Protein AF-A0A936AZ37-F1 (afdb_monomer_lite)

Radius of gyration: 13.35 Å; chains: 1; bounding box: 45×28×28 Å

pLDDT: mean 83.96, std 16.01, range [43.88, 98.12]

Structure (mmCIF, N/CA/C/O backbone):
data_AF-A0A936AZ37-F1
#
_entry.id   AF-A0A936AZ37-F1
#
loop_
_atom_site.group_PDB
_atom_site.id
_atom_site.type_symbol
_atom_site.label_atom_id
_atom_site.label_alt_id
_atom_site.label_comp_id
_atom_site.label_asym_id
_atom_site.label_entity_id
_atom_site.label_seq_id
_atom_site.pdbx_PDB_ins_code
_atom_site.Cartn_x
_atom_site.Cartn_y
_atom_site.Cartn_z
_atom_site.occupancy
_atom_site.B_iso_or_equiv
_atom_site.auth_seq_id
_atom_site.auth_comp_id
_atom_site.auth_asym_id
_atom_site.auth_atom_id
_atom_site.pdbx_PDB_model_num
ATOM 1 N N . MET A 1 1 ? -0.214 -2.181 -15.357 1.00 76.81 1 MET A N 1
ATOM 2 C CA . MET A 1 1 ? -0.720 -0.949 -14.711 1.00 76.81 1 MET A CA 1
ATOM 3 C C . MET A 1 1 ? -0.622 -1.125 -13.206 1.00 76.81 1 MET A C 1
ATOM 5 O O . MET A 1 1 ? -0.991 -2.194 -12.728 1.00 76.81 1 MET A O 1
ATOM 9 N N . THR A 1 2 ? -0.106 -0.116 -12.514 1.00 87.56 2 THR A N 1
ATOM 10 C CA . THR A 1 2 ? 0.213 -0.106 -11.077 1.00 87.56 2 THR A CA 1
ATOM 11 C C . THR A 1 2 ? -0.639 0.964 -10.392 1.00 87.56 2 THR A C 1
ATOM 13 O O . THR A 1 2 ? -0.956 1.958 -11.043 1.00 87.56 2 THR A O 1
ATOM 16 N N . GLY A 1 3 ? -1.010 0.781 -9.123 1.00 82.81 3 GLY A N 1
ATOM 17 C CA . GLY A 1 3 ? -1.840 1.747 -8.394 1.00 82.81 3 GLY A CA 1
ATOM 18 C C . GLY A 1 3 ? -3.295 1.715 -8.858 1.00 82.81 3 GLY A C 1
ATOM 19 O O . GLY A 1 3 ? -3.762 2.633 -9.525 1.00 82.81 3 GLY A O 1
ATOM 20 N N . GLY A 1 4 ? -4.004 0.629 -8.542 1.00 90.69 4 GLY A N 1
ATOM 21 C CA . GLY A 1 4 ? -5.343 0.359 -9.077 1.00 90.69 4 GLY A CA 1
ATOM 22 C C . GLY A 1 4 ? -6.398 1.393 -8.677 1.00 90.69 4 GLY A C 1
ATOM 23 O O . GLY A 1 4 ? -7.316 1.655 -9.450 1.00 90.69 4 GLY A O 1
ATOM 24 N N . GLY A 1 5 ? -6.270 1.977 -7.483 1.00 94.56 5 GLY A N 1
ATOM 25 C CA . GLY A 1 5 ? -7.087 3.107 -7.035 1.00 94.56 5 GLY A CA 1
ATOM 26 C C . GLY A 1 5 ? -6.316 4.421 -7.097 1.00 94.56 5 GLY A C 1
ATOM 27 O O . GLY A 1 5 ? -6.788 5.400 -7.671 1.00 94.56 5 GLY A O 1
ATOM 28 N N . ILE A 1 6 ? -5.123 4.440 -6.501 1.00 94.12 6 ILE A N 1
ATOM 29 C CA . ILE A 1 6 ? -4.260 5.621 -6.438 1.00 94.12 6 ILE A CA 1
ATOM 30 C C . ILE A 1 6 ? -2.833 5.231 -6.820 1.00 94.12 6 ILE A C 1
ATOM 32 O O . ILE A 1 6 ? -2.293 4.237 -6.336 1.00 94.12 6 ILE A O 1
ATOM 36 N N . TYR A 1 7 ? -2.214 6.064 -7.648 1.00 91.56 7 TYR A N 1
ATOM 37 C CA . TYR A 1 7 ? -0.791 6.030 -7.951 1.00 91.56 7 TYR A CA 1
ATOM 38 C C . TYR A 1 7 ? -0.214 7.411 -7.634 1.00 91.56 7 TYR A C 1
ATOM 40 O O . TYR A 1 7 ? -0.570 8.388 -8.295 1.00 91.56 7 TYR A O 1
ATOM 48 N N . SER A 1 8 ? 0.625 7.501 -6.603 1.00 87.00 8 SER A N 1
ATOM 49 C CA . SER A 1 8 ? 1.240 8.757 -6.167 1.00 87.00 8 SER A CA 1
ATOM 50 C C . SER A 1 8 ? 2.760 8.690 -6.244 1.00 87.00 8 SER A C 1
ATOM 52 O O . SER A 1 8 ? 3.363 7.700 -5.841 1.00 87.00 8 SER A O 1
ATOM 54 N N . ILE A 1 9 ? 3.365 9.782 -6.709 1.00 83.94 9 ILE A N 1
ATOM 55 C CA . ILE A 1 9 ? 4.813 10.010 -6.728 1.00 83.94 9 ILE A CA 1
ATOM 56 C C . ILE A 1 9 ? 5.094 11.200 -5.807 1.00 83.94 9 ILE A C 1
ATOM 58 O O . ILE A 1 9 ? 4.485 12.256 -5.990 1.00 83.94 9 ILE A O 1
ATOM 62 N N . GLY A 1 10 ? 5.998 11.049 -4.838 1.00 78.81 10 GLY A N 1
ATOM 63 C CA . GLY A 1 10 ? 6.351 12.100 -3.890 1.00 78.81 10 GLY A CA 1
ATOM 64 C C . GLY A 1 10 ? 5.454 12.150 -2.646 1.00 78.81 10 GLY A C 1
ATOM 65 O O . GLY A 1 10 ? 5.023 11.121 -2.121 1.00 78.81 10 GLY A O 1
ATOM 66 N N . TYR A 1 11 ? 5.170 13.361 -2.153 1.00 83.94 11 TYR A N 1
ATOM 67 C CA . TYR A 1 11 ? 4.359 13.568 -0.949 1.00 83.94 11 TYR A CA 1
ATOM 68 C C . TYR A 1 11 ? 2.882 13.206 -1.161 1.00 83.94 11 TYR A C 1
ATOM 70 O O . TYR A 1 11 ? 2.223 13.712 -2.072 1.00 83.94 11 TYR A O 1
ATOM 78 N N . MET A 1 12 ? 2.338 12.404 -0.249 1.00 88.19 12 MET A N 1
ATOM 79 C CA . MET A 1 12 ? 0.925 12.064 -0.187 1.00 88.19 12 MET A CA 1
ATOM 80 C C . MET A 1 12 ? 0.450 11.964 1.261 1.00 88.19 12 MET A C 1
ATOM 82 O O . MET A 1 12 ? 1.035 11.249 2.074 1.00 88.19 12 MET A O 1
ATOM 86 N N . GLU A 1 13 ? -0.682 12.604 1.548 1.00 92.06 13 GLU A N 1
ATOM 87 C CA . GLU A 1 13 ? -1.416 12.425 2.796 1.00 92.06 13 GLU A CA 1
ATOM 88 C C . GLU A 1 13 ? -2.842 11.946 2.514 1.00 92.06 13 GLU A C 1
ATOM 90 O O . GLU A 1 13 ? -3.580 12.550 1.734 1.00 92.06 13 GLU A O 1
ATOM 95 N N . LEU A 1 14 ? -3.241 10.865 3.180 1.00 93.69 14 LEU A N 1
ATOM 96 C CA . LEU A 1 14 ? -4.603 10.352 3.185 1.00 93.69 14 LEU A CA 1
ATOM 97 C C . LEU A 1 14 ? -5.146 10.350 4.605 1.00 93.69 14 LEU A C 1
ATOM 99 O O . LEU A 1 14 ? -4.600 9.702 5.493 1.00 93.69 14 LEU A O 1
ATOM 103 N N . SER A 1 15 ? -6.271 11.024 4.799 1.00 96.56 15 SER A N 1
ATOM 104 C CA . SER A 1 15 ? -6.931 11.135 6.095 1.00 96.56 15 SER A CA 1
ATOM 105 C C . SER A 1 15 ? -8.419 10.815 5.948 1.00 96.56 15 SER A C 1
ATOM 107 O O . SER A 1 15 ? -9.056 11.259 4.993 1.00 96.56 15 SER A O 1
ATOM 109 N N . TYR A 1 16 ? -8.982 10.035 6.877 1.00 97.75 16 TYR A N 1
ATOM 110 C CA . TYR A 1 16 ? -10.423 9.720 6.941 1.00 97.75 16 TYR A CA 1
ATOM 111 C C . TYR A 1 16 ? -11.011 9.175 5.627 1.00 97.75 16 TYR A C 1
ATOM 113 O O . TYR A 1 16 ? -12.111 9.548 5.219 1.00 97.75 16 TYR A O 1
ATOM 121 N N . SER A 1 17 ? -10.259 8.312 4.942 1.00 97.50 17 SER A N 1
ATOM 122 C CA . SER A 1 17 ? -10.574 7.868 3.581 1.00 97.50 17 SER A CA 1
ATOM 123 C C . SER A 1 17 ? -10.864 6.367 3.488 1.00 97.50 17 SER A C 1
ATOM 125 O O . SER A 1 17 ? -10.645 5.594 4.423 1.00 97.50 17 SER A O 1
ATOM 127 N N . GLN A 1 18 ? -11.375 5.935 2.334 1.00 97.62 18 GLN A N 1
ATOM 128 C CA . GLN A 1 18 ? -11.608 4.526 2.015 1.00 97.62 18 GLN A CA 1
ATOM 129 C C . GLN A 1 18 ? -11.049 4.208 0.623 1.00 97.62 18 GLN A C 1
ATOM 131 O O . GLN A 1 18 ? -11.457 4.822 -0.358 1.00 97.62 18 GLN A O 1
ATOM 136 N N . ILE A 1 19 ? -10.138 3.236 0.541 1.00 97.31 19 ILE A N 1
ATOM 137 C CA . ILE A 1 19 ? -9.596 2.681 -0.705 1.00 97.31 19 ILE A CA 1
ATOM 138 C C . ILE A 1 19 ? -10.072 1.236 -0.795 1.00 97.31 19 ILE A C 1
ATOM 140 O O . ILE A 1 19 ? -9.517 0.346 -0.143 1.00 97.31 19 ILE A O 1
ATOM 144 N N . LEU A 1 20 ? -11.141 1.013 -1.556 1.00 98.06 20 LEU A N 1
ATOM 145 C CA . LEU A 1 20 ? -11.853 -0.260 -1.564 1.00 98.06 20 LEU A CA 1
ATOM 146 C C . LEU A 1 20 ? -11.965 -0.852 -2.964 1.00 98.06 20 LEU A C 1
ATOM 148 O O . LEU A 1 20 ? -12.338 -0.144 -3.894 1.00 98.06 20 LEU A O 1
ATOM 152 N N . SER A 1 21 ? -11.767 -2.168 -3.073 1.00 97.94 21 SER A N 1
ATOM 153 C CA . SER A 1 21 ? -12.112 -2.952 -4.275 1.00 97.94 21 SER A CA 1
ATOM 154 C C . SER A 1 21 ? -11.450 -2.486 -5.576 1.00 97.94 21 SER A C 1
ATOM 156 O O . SER A 1 21 ? -12.035 -2.602 -6.652 1.00 97.94 21 SER A O 1
ATOM 158 N N . ASN A 1 22 ? -10.225 -1.972 -5.494 1.00 97.94 22 ASN A N 1
ATOM 159 C CA . ASN A 1 22 ? -9.444 -1.587 -6.666 1.00 97.94 22 ASN A CA 1
ATOM 160 C C . ASN A 1 22 ? -8.564 -2.744 -7.150 1.00 97.94 22 ASN A C 1
ATOM 162 O O . ASN A 1 22 ? -8.265 -3.672 -6.396 1.00 97.94 22 ASN A O 1
ATOM 166 N N . THR A 1 23 ? -8.168 -2.719 -8.425 1.00 97.31 23 THR A N 1
ATOM 167 C CA . THR A 1 23 ? -7.329 -3.766 -9.024 1.00 97.31 23 THR A CA 1
ATOM 168 C C . THR A 1 23 ? -6.192 -3.173 -9.848 1.00 97.31 23 THR A C 1
ATOM 170 O O . THR A 1 23 ? -6.424 -2.343 -10.724 1.00 97.31 23 THR A O 1
ATOM 173 N N . ALA A 1 24 ? -4.972 -3.650 -9.609 1.00 96.62 24 ALA A N 1
ATOM 174 C CA . ALA A 1 24 ? -3.785 -3.376 -10.409 1.00 96.62 24 ALA A CA 1
ATOM 175 C C . ALA A 1 24 ? -3.267 -4.665 -11.062 1.00 96.62 24 ALA A C 1
ATOM 177 O O . ALA A 1 24 ? -3.321 -5.744 -10.479 1.00 96.62 24 ALA A O 1
ATOM 178 N N . GLN A 1 25 ? -2.721 -4.547 -12.274 1.00 95.88 25 GLN A N 1
ATOM 179 C CA . GLN A 1 25 ? -2.130 -5.686 -12.993 1.00 95.88 25 GLN A CA 1
ATOM 180 C C . GLN A 1 25 ? -0.703 -6.009 -12.544 1.00 95.88 25 GLN A C 1
ATOM 182 O O . GLN A 1 25 ? -0.156 -7.015 -12.979 1.00 95.88 25 GLN A O 1
ATOM 187 N N . VAL A 1 26 ? -0.068 -5.116 -11.786 1.00 93.56 26 VAL A N 1
ATOM 188 C CA . VAL A 1 26 ? 1.307 -5.295 -11.314 1.00 93.56 26 VAL A CA 1
ATOM 189 C C . VAL A 1 26 ? 1.308 -5.088 -9.806 1.00 93.56 26 VAL A C 1
ATOM 191 O O . VAL A 1 26 ? 0.991 -6.037 -9.094 1.00 93.56 26 VAL A O 1
ATOM 194 N N . ASP A 1 27 ? 1.511 -3.858 -9.332 1.00 93.12 27 ASP A N 1
ATOM 195 C CA . ASP A 1 27 ? 1.640 -3.570 -7.902 1.00 93.12 27 ASP A CA 1
ATOM 196 C C . ASP A 1 27 ? 0.601 -2.564 -7.399 1.00 93.12 27 ASP A C 1
ATOM 198 O O . ASP A 1 27 ? -0.017 -1.826 -8.179 1.00 93.12 27 ASP A O 1
ATOM 202 N N . GLY A 1 28 ? 0.407 -2.536 -6.081 1.00 93.75 28 GLY A N 1
ATOM 203 C CA . GLY A 1 28 ? -0.390 -1.512 -5.413 1.00 93.75 28 GLY A CA 1
ATOM 204 C C . GLY A 1 28 ? -1.856 -1.594 -5.814 1.00 93.75 28 GLY A C 1
ATOM 205 O O . GLY A 1 28 ? -2.390 -0.686 -6.452 1.00 93.75 28 GLY A O 1
ATOM 206 N N . GLY A 1 29 ? -2.516 -2.702 -5.474 1.00 96.25 29 GLY A N 1
ATOM 207 C CA . GLY A 1 29 ? -3.888 -2.968 -5.910 1.00 96.25 29 GLY A CA 1
ATOM 208 C C . GLY A 1 29 ? -4.858 -1.867 -5.496 1.00 96.25 29 GLY A C 1
ATOM 209 O O . GLY A 1 29 ? -5.687 -1.440 -6.295 1.00 96.25 29 GLY A O 1
ATOM 210 N N . GLY A 1 30 ? -4.714 -1.366 -4.267 1.00 96.81 30 GLY A N 1
ATOM 211 C CA . GLY A 1 30 ? -5.397 -0.166 -3.793 1.00 96.81 30 GLY A CA 1
ATOM 212 C C . GLY A 1 30 ? -4.584 1.085 -4.085 1.00 96.81 30 GLY A C 1
ATOM 213 O O . GLY A 1 30 ? -5.066 2.017 -4.728 1.00 96.81 30 GLY A O 1
ATOM 214 N N . LEU A 1 31 ? -3.347 1.088 -3.607 1.00 94.19 31 LEU A N 1
ATOM 215 C CA . LEU A 1 31 ? -2.476 2.247 -3.606 1.00 94.19 31 LEU A CA 1
ATOM 216 C C . LEU A 1 31 ? -1.047 1.851 -3.980 1.00 94.19 31 LEU A C 1
ATOM 218 O O . LEU A 1 31 ? -0.482 0.926 -3.404 1.00 94.19 31 LEU A O 1
ATOM 222 N N . GLN A 1 32 ? -0.449 2.601 -4.893 1.00 92.62 32 GLN A N 1
ATOM 223 C CA . GLN A 1 32 ? 0.989 2.618 -5.114 1.00 92.62 32 GLN A CA 1
ATOM 224 C C . GLN A 1 32 ? 1.535 3.973 -4.673 1.00 92.62 32 GLN A C 1
ATOM 226 O O . GLN A 1 32 ? 1.040 5.009 -5.126 1.00 92.62 32 GLN A O 1
ATOM 231 N N . THR A 1 33 ? 2.580 3.963 -3.852 1.00 88.06 33 THR A N 1
ATOM 232 C CA . THR A 1 33 ? 3.392 5.151 -3.576 1.00 88.06 33 THR A CA 1
ATOM 233 C C . THR A 1 33 ? 4.875 4.845 -3.675 1.00 88.06 33 THR A C 1
ATOM 235 O O . THR A 1 33 ? 5.261 3.681 -3.767 1.00 88.06 33 THR A O 1
ATOM 238 N N . GLY A 1 34 ? 5.694 5.891 -3.621 1.00 75.00 34 GLY A N 1
ATOM 239 C CA . GLY A 1 34 ? 7.140 5.765 -3.672 1.00 75.00 34 GLY A CA 1
ATOM 240 C C . GLY A 1 34 ? 7.620 5.497 -5.095 1.00 75.00 34 GLY A C 1
ATOM 241 O O . GLY A 1 34 ? 7.188 4.540 -5.739 1.00 75.00 34 GLY A O 1
ATOM 242 N N . THR A 1 35 ? 8.460 6.390 -5.607 1.00 65.25 35 THR A N 1
ATOM 243 C CA . THR A 1 35 ? 9.189 6.228 -6.866 1.00 65.25 35 THR A CA 1
ATOM 244 C C . THR A 1 35 ? 10.369 7.193 -6.861 1.00 65.25 35 THR A C 1
ATOM 246 O O . THR A 1 35 ? 10.119 8.384 -6.965 1.00 65.25 35 THR A O 1
ATOM 249 N N . ASP A 1 36 ? 11.612 6.700 -6.809 1.00 65.25 36 ASP A N 1
ATOM 250 C CA . ASP A 1 36 ? 12.891 7.389 -7.133 1.00 65.25 36 ASP A CA 1
ATOM 251 C C . ASP A 1 36 ? 12.900 8.936 -7.026 1.00 65.25 36 ASP A C 1
ATOM 253 O O . ASP A 1 36 ? 13.350 9.648 -7.928 1.00 65.25 36 ASP A O 1
ATOM 257 N N . SER A 1 37 ? 12.308 9.474 -5.961 1.00 61.56 37 SER A N 1
ATOM 258 C CA . SER A 1 37 ? 12.081 10.899 -5.780 1.00 61.56 37 SER A CA 1
ATOM 259 C C . SER A 1 37 ? 12.715 11.296 -4.470 1.00 61.56 37 SER A C 1
ATOM 261 O O . SER A 1 37 ? 12.514 10.654 -3.443 1.00 61.56 37 SER A O 1
ATOM 263 N N . ASP A 1 38 ? 13.440 12.410 -4.498 1.00 61.81 38 ASP A N 1
ATOM 264 C CA . ASP A 1 38 ? 14.117 12.963 -3.326 1.00 61.81 38 ASP A CA 1
ATOM 265 C C . ASP A 1 38 ? 13.141 13.359 -2.192 1.00 61.81 38 ASP A C 1
ATOM 267 O O . ASP A 1 38 ? 13.582 13.716 -1.100 1.00 61.81 38 ASP A O 1
ATOM 271 N N . ILE A 1 39 ? 11.821 13.338 -2.440 1.00 61.06 39 ILE A N 1
ATOM 272 C CA . ILE A 1 39 ? 10.767 13.723 -1.490 1.00 61.06 39 ILE A CA 1
ATOM 273 C C . ILE A 1 39 ? 9.609 12.712 -1.529 1.00 61.06 39 ILE A C 1
ATOM 275 O O . ILE A 1 39 ? 8.467 13.068 -1.824 1.00 61.06 39 ILE A O 1
ATOM 279 N N . ASP A 1 40 ? 9.885 11.446 -1.229 1.00 72.38 40 ASP A N 1
ATOM 280 C CA . ASP A 1 40 ? 8.837 10.448 -1.003 1.00 72.38 40 ASP A CA 1
ATOM 281 C C . ASP A 1 40 ? 8.395 10.462 0.469 1.00 72.38 40 ASP A C 1
ATOM 283 O O . ASP A 1 40 ? 9.135 10.065 1.366 1.00 72.38 40 ASP A O 1
ATOM 287 N N . SER A 1 41 ? 7.168 10.935 0.722 1.00 81.00 41 SER A N 1
ATOM 288 C CA . SER A 1 41 ? 6.527 10.844 2.038 1.00 81.00 41 SER A CA 1
ATOM 289 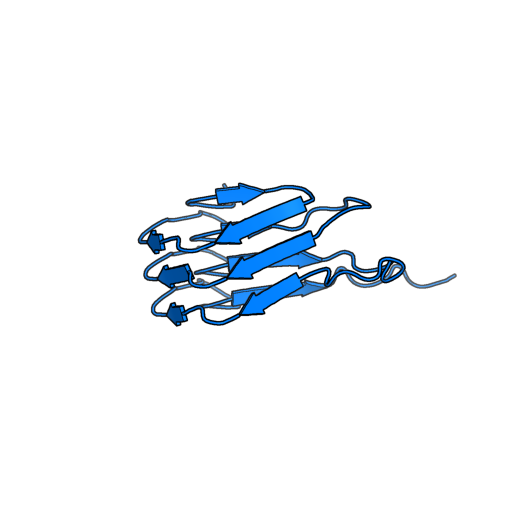C C . SER A 1 41 ? 5.084 10.377 1.890 1.00 81.00 41 SER A C 1
ATOM 291 O O . SER A 1 41 ? 4.294 10.994 1.182 1.00 81.00 41 SER A O 1
ATOM 293 N N . THR A 1 42 ? 4.729 9.267 2.532 1.00 86.94 42 THR A N 1
ATOM 294 C CA . THR A 1 42 ? 3.366 8.718 2.526 1.00 86.94 42 THR A CA 1
ATOM 295 C C . THR A 1 42 ? 2.807 8.686 3.940 1.00 86.94 42 THR A C 1
ATOM 297 O O . THR A 1 42 ? 3.282 7.921 4.773 1.00 86.94 42 THR A O 1
ATOM 300 N N . ILE A 1 43 ? 1.764 9.473 4.201 1.00 90.75 43 ILE A N 1
ATOM 301 C CA . ILE A 1 43 ? 1.101 9.560 5.507 1.00 90.75 43 ILE A CA 1
ATOM 302 C C . ILE A 1 43 ? -0.355 9.111 5.364 1.00 90.75 43 ILE A C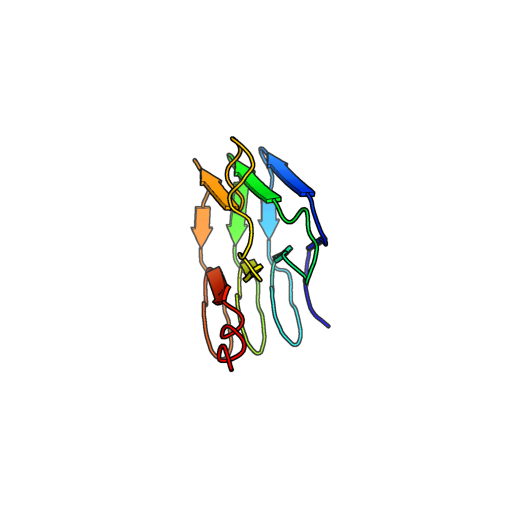 1
ATOM 304 O O . ILE A 1 43 ? -1.104 9.659 4.560 1.00 90.75 43 ILE A O 1
ATOM 308 N N . ILE A 1 44 ? -0.778 8.108 6.135 1.00 92.81 44 ILE A N 1
ATOM 309 C CA . ILE A 1 44 ? -2.130 7.537 6.066 1.00 92.81 44 ILE A CA 1
ATOM 310 C C . ILE A 1 44 ? -2.745 7.439 7.461 1.00 92.81 44 ILE A C 1
ATOM 312 O O . ILE A 1 44 ? -2.317 6.645 8.302 1.00 92.81 44 ILE A O 1
ATOM 316 N N . HIS A 1 45 ? -3.812 8.198 7.695 1.00 96.94 45 HIS A N 1
ATOM 317 C CA . HIS A 1 45 ? -4.511 8.290 8.970 1.00 96.94 45 HIS A CA 1
ATOM 318 C C . HIS A 1 45 ? -6.006 7.987 8.841 1.00 96.94 45 HIS A C 1
ATOM 320 O O . HIS A 1 45 ? -6.667 8.415 7.896 1.00 96.94 45 HIS A O 1
ATOM 326 N N . HIS A 1 46 ? -6.573 7.277 9.821 1.00 98.06 46 HIS A N 1
ATOM 327 C CA . HIS A 1 46 ? -8.021 7.024 9.907 1.00 98.06 46 HIS A CA 1
ATOM 328 C C . HIS A 1 46 ? -8.635 6.463 8.613 1.00 98.06 46 HIS A C 1
ATOM 330 O O . HIS A 1 46 ? -9.761 6.798 8.255 1.00 98.06 46 HIS A O 1
ATOM 336 N N . THR A 1 47 ? -7.881 5.643 7.883 1.00 97.38 47 THR A N 1
ATOM 337 C CA . THR A 1 47 ? -8.233 5.197 6.533 1.00 97.38 47 THR A CA 1
ATOM 338 C C . THR A 1 47 ? -8.437 3.687 6.494 1.00 97.38 47 THR A C 1
ATOM 340 O O . THR A 1 47 ? -7.785 2.933 7.216 1.00 97.38 47 THR A O 1
ATOM 343 N N . THR A 1 48 ? -9.353 3.222 5.646 1.00 97.75 48 THR A N 1
ATOM 344 C CA . THR A 1 48 ? -9.540 1.788 5.378 1.00 97.75 48 THR A CA 1
ATOM 345 C C . THR A 1 48 ? -9.060 1.449 3.974 1.00 97.75 48 THR A C 1
ATOM 347 O O . THR A 1 48 ? -9.563 2.008 3.005 1.00 97.75 48 THR A O 1
ATOM 350 N N . ILE A 1 49 ? -8.116 0.516 3.860 1.00 97.62 49 ILE A N 1
ATOM 351 C CA . ILE A 1 49 ? -7.615 -0.039 2.599 1.00 97.62 49 ILE A CA 1
ATOM 352 C C . ILE A 1 49 ? -8.009 -1.514 2.565 1.00 97.62 49 ILE A C 1
ATOM 354 O O . ILE A 1 49 ? -7.399 -2.337 3.258 1.00 97.62 49 ILE A O 1
ATOM 358 N N . ALA A 1 50 ? -9.054 -1.859 1.815 1.00 98.12 50 ALA A N 1
ATOM 359 C CA . ALA A 1 50 ? -9.581 -3.219 1.837 1.00 98.12 50 ALA A CA 1
ATOM 360 C C . ALA A 1 50 ? -10.111 -3.744 0.506 1.00 98.12 50 ALA A C 1
ATOM 362 O O . ALA A 1 50 ? -10.566 -2.987 -0.347 1.00 98.12 50 ALA 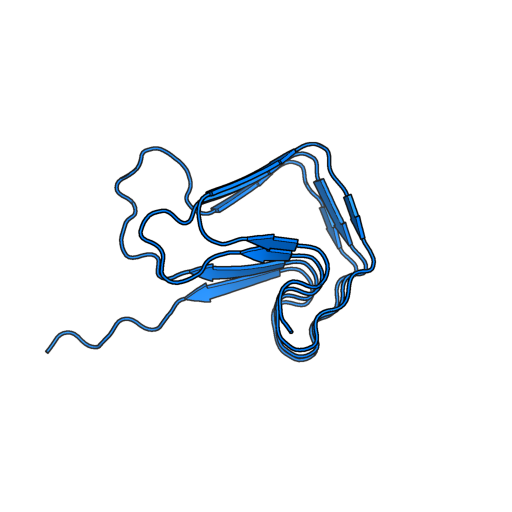A O 1
ATOM 363 N N . TYR A 1 51 ? -10.103 -5.069 0.355 1.00 98.12 51 TYR A N 1
ATOM 364 C CA . TYR A 1 51 ? -10.620 -5.763 -0.831 1.00 98.12 51 TYR A CA 1
ATOM 365 C C . TYR A 1 51 ? -9.919 -5.389 -2.137 1.00 98.12 51 TYR A C 1
ATOM 367 O O . TYR A 1 51 ? -10.466 -5.605 -3.212 1.00 98.12 51 TYR A O 1
ATOM 375 N N . ASN A 1 52 ? -8.713 -4.831 -2.064 1.00 98.00 52 ASN A N 1
ATOM 376 C CA . ASN A 1 52 ? -7.952 -4.470 -3.247 1.00 98.00 52 ASN A CA 1
ATOM 377 C C . ASN A 1 52 ? -7.085 -5.642 -3.734 1.00 98.00 52 ASN A C 1
ATOM 379 O O . ASN A 1 52 ? -6.711 -6.519 -2.950 1.00 98.00 52 ASN A O 1
ATOM 383 N N . ARG A 1 53 ? -6.773 -5.659 -5.033 1.00 97.56 53 ARG A N 1
ATOM 384 C CA . ARG A 1 53 ? -6.067 -6.755 -5.703 1.00 97.56 53 ARG A CA 1
ATOM 385 C C . ARG A 1 53 ? -4.891 -6.255 -6.540 1.00 97.56 53 ARG A C 1
ATOM 387 O O . ARG A 1 53 ? -5.068 -5.399 -7.396 1.00 97.56 53 ARG A O 1
ATOM 394 N N . ALA A 1 54 ? -3.717 -6.837 -6.348 1.00 97.12 54 ALA A N 1
ATOM 395 C CA . ALA A 1 54 ? -2.571 -6.722 -7.244 1.00 97.12 54 ALA A CA 1
ATOM 396 C C . ALA A 1 54 ? -2.208 -8.115 -7.776 1.00 97.12 54 ALA A C 1
ATOM 398 O O . ALA A 1 54 ? -2.324 -9.101 -7.045 1.00 97.12 54 ALA A O 1
ATOM 399 N N . GLU A 1 55 ? -1.773 -8.223 -9.031 1.00 96.38 55 GLU A N 1
ATOM 400 C CA . GLU A 1 55 ? -1.330 -9.521 -9.567 1.00 96.38 55 GLU A CA 1
ATOM 401 C C . GLU A 1 55 ? 0.113 -9.876 -9.167 1.00 96.38 55 GLU A C 1
ATOM 403 O O . GLU A 1 55 ? 0.434 -11.060 -9.139 1.00 96.38 55 GLU A O 1
ATOM 408 N N . ASP A 1 56 ? 0.959 -8.905 -8.794 1.00 94.44 56 ASP A N 1
ATOM 409 C CA . ASP A 1 56 ? 2.296 -9.162 -8.236 1.00 94.44 56 ASP A CA 1
ATOM 410 C C . ASP A 1 56 ? 2.355 -8.768 -6.752 1.00 94.44 56 ASP A C 1
ATOM 412 O O . ASP A 1 56 ? 2.281 -9.655 -5.893 1.00 94.44 56 ASP A O 1
ATOM 416 N N . ARG A 1 57 ? 2.441 -7.472 -6.406 1.00 93.50 57 ARG A N 1
ATOM 417 C CA . ARG A 1 57 ? 2.766 -7.065 -5.024 1.00 93.50 57 ARG A CA 1
ATOM 418 C C . ARG A 1 57 ? 1.871 -5.994 -4.418 1.00 93.50 57 ARG A C 1
ATOM 420 O O . ARG A 1 57 ? 1.326 -5.139 -5.105 1.00 93.50 57 ARG A O 1
ATOM 427 N N . GLY A 1 58 ? 1.775 -5.998 -3.088 1.00 93.19 58 GLY A N 1
ATOM 428 C CA . GLY A 1 58 ? 1.102 -4.939 -2.332 1.00 93.19 58 GLY A CA 1
ATOM 429 C C . GLY A 1 58 ? -0.377 -4.840 -2.691 1.00 93.19 58 GLY A C 1
ATOM 430 O O . GLY A 1 58 ? -0.823 -3.850 -3.268 1.00 93.19 58 GLY A O 1
ATOM 431 N N . GLY A 1 59 ? -1.146 -5.880 -2.372 1.00 95.69 59 GLY A N 1
ATOM 432 C CA . GLY A 1 59 ? -2.547 -5.982 -2.777 1.00 95.69 59 GLY A CA 1
ATOM 433 C C . GLY A 1 59 ? -3.377 -4.795 -2.306 1.00 95.69 59 GLY A C 1
ATOM 434 O O . GLY A 1 59 ? -4.187 -4.265 -3.060 1.00 95.69 59 GLY A O 1
ATOM 435 N N . GLY A 1 60 ? -3.142 -4.336 -1.076 1.00 96.31 60 GLY A N 1
ATOM 436 C CA . GLY A 1 60 ? -3.718 -3.101 -0.552 1.00 96.31 60 GLY A CA 1
ATOM 437 C C . GLY A 1 60 ? -2.865 -1.897 -0.908 1.00 96.31 60 GLY A C 1
ATOM 438 O O . GLY A 1 60 ? -3.351 -0.961 -1.538 1.00 96.31 60 GLY A O 1
ATOM 439 N N . LEU A 1 61 ? -1.599 -1.932 -0.503 1.00 93.81 61 LEU A N 1
ATOM 440 C CA . LEU A 1 61 ? -0.655 -0.846 -0.719 1.00 93.81 61 LEU A CA 1
ATOM 441 C C . LEU A 1 61 ? 0.727 -1.401 -1.068 1.00 93.81 61 LEU A C 1
ATOM 443 O O . LEU A 1 61 ? 1.230 -2.289 -0.379 1.00 93.81 61 LEU A O 1
ATOM 447 N N . TYR A 1 62 ? 1.356 -0.851 -2.098 1.00 92.38 62 TYR A N 1
ATOM 448 C CA . TYR A 1 62 ? 2.771 -1.053 -2.382 1.00 92.38 62 TYR A CA 1
ATOM 449 C C . TYR A 1 62 ? 3.498 0.286 -2.286 1.00 92.38 62 TYR A C 1
ATOM 451 O O . TYR A 1 62 ? 3.081 1.265 -2.904 1.00 92.38 62 TYR A O 1
ATOM 459 N N . HIS A 1 63 ? 4.568 0.325 -1.501 1.00 88.06 63 HIS A N 1
ATOM 460 C CA . HIS A 1 63 ? 5.447 1.479 -1.388 1.00 88.06 63 HIS A CA 1
ATOM 461 C C . HIS A 1 63 ? 6.843 1.105 -1.896 1.00 88.06 63 HIS A C 1
ATOM 463 O O . HIS A 1 63 ? 7.510 0.268 -1.279 1.00 88.06 63 HIS A O 1
ATOM 469 N N . ASP A 1 64 ? 7.260 1.698 -3.018 1.00 82.75 64 ASP A N 1
ATOM 470 C CA . ASP A 1 64 ? 8.617 1.548 -3.561 1.00 82.75 64 ASP A CA 1
ATOM 471 C C . ASP A 1 64 ? 9.532 2.557 -2.871 1.00 82.75 64 ASP A C 1
ATOM 473 O O . ASP A 1 64 ? 9.463 3.750 -3.167 1.00 82.75 64 ASP A O 1
ATOM 477 N N . ASN A 1 65 ? 10.368 2.121 -1.929 1.00 71.62 65 ASN A N 1
ATOM 478 C CA . ASN A 1 65 ? 11.285 3.032 -1.263 1.00 71.62 65 ASN A CA 1
ATOM 479 C C . ASN A 1 65 ? 12.716 2.900 -1.793 1.00 71.62 65 ASN A C 1
ATOM 481 O O . ASN A 1 65 ? 13.328 1.836 -1.792 1.00 71.62 65 ASN A O 1
ATOM 485 N N . ASP A 1 66 ? 13.280 4.038 -2.193 1.00 61.88 66 ASP A N 1
ATOM 486 C CA . ASP A 1 66 ? 14.724 4.235 -2.334 1.00 61.88 66 ASP A CA 1
ATOM 487 C C . ASP A 1 66 ? 15.183 5.116 -1.164 1.00 61.88 66 ASP A C 1
ATOM 489 O O . ASP A 1 66 ? 15.573 6.274 -1.313 1.00 61.88 66 ASP A O 1
ATOM 493 N N . THR A 1 67 ? 14.985 4.641 0.070 1.00 56.47 67 THR A N 1
ATOM 494 C CA . THR A 1 67 ? 15.268 5.464 1.256 1.00 56.47 67 THR A CA 1
ATOM 495 C C . THR A 1 67 ? 16.771 5.568 1.486 1.00 56.47 67 THR A C 1
ATOM 497 O O . THR A 1 67 ? 17.362 4.802 2.249 1.00 56.47 67 THR A O 1
ATOM 500 N N . VAL A 1 68 ? 17.392 6.558 0.844 1.00 49.91 68 VAL A N 1
ATOM 501 C CA . VAL A 1 68 ? 18.762 7.002 1.143 1.00 49.91 68 VAL A CA 1
ATOM 502 C C . VAL A 1 68 ? 18.777 8.290 1.987 1.00 49.91 68 VAL A C 1
ATOM 504 O O . VAL A 1 68 ? 19.818 8.623 2.550 1.00 49.91 68 VAL A O 1
ATOM 507 N N . PHE A 1 69 ? 17.648 8.986 2.188 1.00 50.09 69 PHE A N 1
ATOM 508 C CA . PHE A 1 69 ? 17.648 10.302 2.850 1.00 50.09 69 PHE A CA 1
ATOM 509 C C . PHE A 1 69 ? 16.596 10.490 3.955 1.00 50.09 69 PHE A C 1
ATOM 511 O O . PHE A 1 69 ? 15.596 11.168 3.775 1.00 50.09 69 PHE A O 1
ATOM 518 N N . SER A 1 70 ? 16.908 10.031 5.171 1.00 46.22 70 SER A N 1
ATOM 519 C CA . SER A 1 70 ? 16.165 10.366 6.399 1.00 46.22 70 SER A CA 1
ATOM 520 C C . SER A 1 70 ? 16.657 11.682 7.043 1.00 46.22 70 SER A C 1
ATOM 522 O O . SER A 1 70 ? 17.034 11.703 8.219 1.00 46.22 70 SER A O 1
ATOM 524 N N . CYS A 1 71 ? 16.773 12.771 6.272 1.00 51.41 71 CYS A N 1
ATOM 525 C CA . CYS A 1 71 ? 17.276 14.062 6.789 1.00 51.41 71 CYS A CA 1
ATOM 526 C C . CYS A 1 71 ? 16.157 15.049 7.178 1.00 51.41 71 CYS A C 1
ATOM 528 O O . CYS A 1 71 ? 16.434 16.137 7.682 1.00 51.41 71 CYS A O 1
ATOM 530 N N . LEU A 1 72 ? 14.890 14.684 6.967 1.00 54.12 72 LEU A N 1
ATOM 531 C CA . LEU A 1 72 ? 13.739 15.495 7.355 1.00 54.12 72 LEU A CA 1
ATOM 532 C C . LEU A 1 72 ? 13.144 1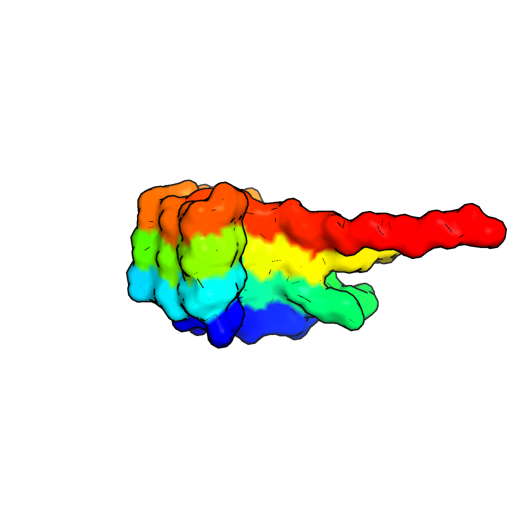4.980 8.671 1.00 54.12 72 LEU A C 1
ATOM 534 O O . LEU A 1 72 ? 13.145 13.791 8.962 1.00 54.12 72 LEU A O 1
ATOM 538 N N . SER A 1 73 ? 12.637 15.895 9.495 1.00 57.50 73 SER A N 1
ATOM 539 C CA . SER A 1 73 ? 12.008 15.610 10.793 1.00 57.50 73 SER A CA 1
ATOM 540 C C . SER A 1 73 ? 10.579 15.046 10.681 1.00 57.50 73 SER A C 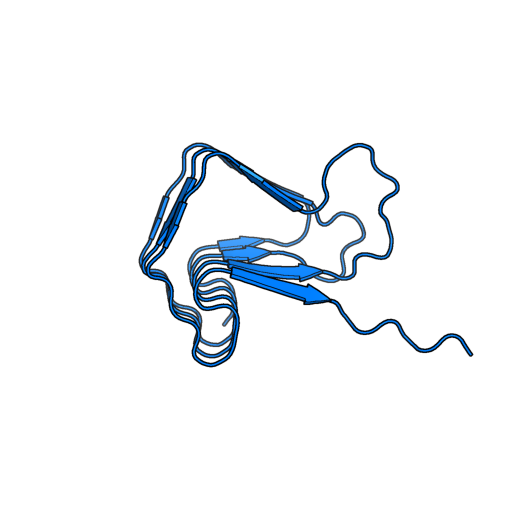1
ATOM 542 O O . SER A 1 73 ? 9.849 15.010 11.672 1.00 57.50 73 SER A O 1
ATOM 544 N N . THR A 1 74 ? 10.176 14.606 9.490 1.00 59.53 74 THR A N 1
ATOM 545 C CA . THR A 1 74 ? 8.883 13.982 9.187 1.00 59.53 74 THR A CA 1
ATOM 546 C C . THR A 1 74 ? 9.078 12.510 8.833 1.00 59.53 74 THR A C 1
ATOM 548 O O . THR A 1 74 ? 10.106 12.177 8.250 1.00 59.53 74 THR A O 1
ATOM 551 N N . PRO A 1 75 ? 8.124 11.619 9.153 1.00 65.00 75 PRO A N 1
ATOM 552 C CA . PRO A 1 75 ? 8.211 10.230 8.724 1.00 65.00 75 PRO A CA 1
ATOM 553 C C . PRO A 1 75 ? 8.065 10.115 7.197 1.00 65.00 75 PRO A C 1
ATOM 555 O O . PRO A 1 75 ? 7.136 10.667 6.606 1.00 65.00 75 PRO A O 1
ATOM 558 N N . ASP A 1 76 ? 8.965 9.357 6.571 1.00 76.81 76 ASP A N 1
ATOM 559 C CA . ASP A 1 76 ? 8.922 9.043 5.133 1.00 76.81 76 ASP A CA 1
ATOM 560 C C . ASP A 1 76 ? 7.731 8.121 4.803 1.00 76.81 76 ASP A C 1
ATOM 562 O O . ASP A 1 76 ? 7.123 8.186 3.738 1.00 76.81 76 ASP A O 1
ATOM 566 N N . PHE A 1 77 ? 7.327 7.278 5.753 1.00 82.56 77 PHE A N 1
ATOM 567 C CA . PHE A 1 77 ? 6.166 6.410 5.607 1.00 82.56 77 PHE A CA 1
ATOM 568 C C . PHE A 1 77 ? 5.465 6.203 6.952 1.00 82.56 77 PHE A C 1
ATOM 570 O O . PHE A 1 77 ? 6.081 5.767 7.926 1.00 82.56 77 PHE A O 1
ATOM 577 N N . GLU A 1 78 ? 4.166 6.484 7.014 1.00 87.31 78 GLU A N 1
ATOM 578 C CA . GLU A 1 78 ? 3.359 6.361 8.223 1.00 87.31 78 GLU A CA 1
ATOM 579 C C . GLU A 1 78 ? 1.944 5.860 7.916 1.00 87.31 78 GLU A C 1
ATOM 581 O O . GLU A 1 78 ? 1.231 6.413 7.082 1.00 87.31 78 GLU A O 1
ATOM 586 N N . ILE A 1 79 ? 1.505 4.839 8.659 1.00 89.69 79 ILE A N 1
ATOM 587 C CA . ILE A 1 79 ? 0.102 4.426 8.727 1.00 89.69 79 ILE A CA 1
ATOM 588 C C . ILE A 1 79 ? -0.318 4.397 10.199 1.00 89.69 79 ILE A C 1
ATOM 590 O O . ILE A 1 79 ? 0.199 3.593 10.977 1.00 89.69 79 ILE A O 1
ATOM 594 N N . LYS A 1 80 ? -1.289 5.229 10.592 1.00 94.50 80 LYS A N 1
ATOM 595 C CA . LYS A 1 80 ? -1.874 5.229 11.948 1.00 94.50 80 LYS A CA 1
ATOM 596 C C . LYS A 1 80 ? -3.392 5.195 11.924 1.00 94.50 80 LYS A C 1
ATOM 598 O O . LYS A 1 80 ? -4.029 5.702 11.004 1.00 94.50 80 LYS A O 1
ATOM 603 N N . ASN A 1 81 ? -3.978 4.607 12.968 1.00 97.56 81 ASN A N 1
ATOM 604 C CA . ASN A 1 81 ? -5.430 4.505 13.171 1.00 97.56 81 ASN A CA 1
ATOM 605 C C . ASN A 1 81 ? -6.190 4.014 11.930 1.00 97.56 81 ASN A C 1
ATOM 607 O O . ASN A 1 81 ? -7.319 4.421 11.682 1.00 97.56 81 ASN A O 1
ATOM 611 N N . SER A 1 82 ? -5.546 3.176 11.127 1.00 95.81 82 SER A N 1
ATOM 612 C CA . SER A 1 82 ? -6.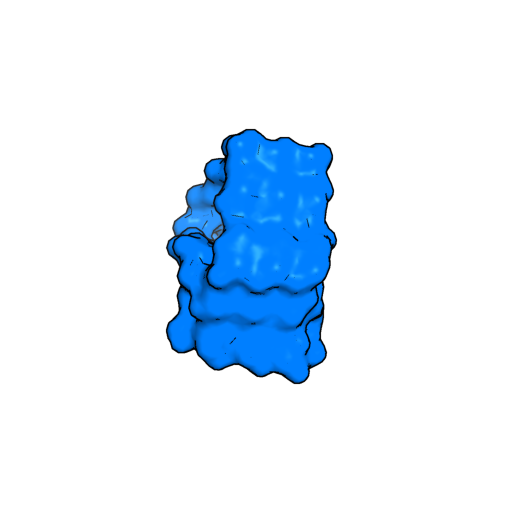026 2.759 9.817 1.00 95.81 82 SER A CA 1
ATOM 613 C C . SER A 1 82 ? -6.109 1.242 9.765 1.00 95.81 82 SER A C 1
ATOM 615 O O . SER A 1 82 ? -5.431 0.545 10.519 1.00 95.81 82 SER A O 1
ATOM 617 N N . THR A 1 83 ? -6.952 0.730 8.877 1.00 95.62 83 THR A N 1
ATOM 618 C CA . THR A 1 83 ? -7.149 -0.708 8.682 1.00 95.62 83 THR A CA 1
ATOM 619 C C . THR A 1 83 ? -6.714 -1.093 7.279 1.00 95.62 83 THR A C 1
ATOM 621 O O . THR A 1 83 ? -7.234 -0.554 6.306 1.00 95.62 83 THR A O 1
ATOM 624 N N . VAL A 1 84 ? -5.804 -2.062 7.171 1.00 95.25 84 VAL A N 1
ATOM 625 C CA . VAL A 1 84 ? -5.437 -2.706 5.904 1.00 95.25 84 VAL A CA 1
ATOM 626 C C . VAL A 1 84 ? -5.872 -4.164 5.993 1.00 95.25 84 VAL A C 1
ATOM 628 O O . VAL A 1 84 ? -5.318 -4.918 6.788 1.00 95.25 84 VAL A O 1
ATOM 631 N N . SER A 1 85 ? -6.908 -4.563 5.253 1.00 96.56 85 SER A N 1
ATOM 632 C CA . SER A 1 85 ? -7.507 -5.899 5.421 1.00 96.56 85 SER A CA 1
ATOM 633 C C . SER A 1 85 ? -8.083 -6.465 4.129 1.00 96.56 85 SER A C 1
ATOM 635 O O . SER A 1 85 ? -8.493 -5.712 3.259 1.00 96.56 85 SER A O 1
ATOM 637 N N . HIS A 1 86 ? -8.163 -7.792 4.015 1.00 97.31 86 HIS A N 1
ATOM 638 C CA . HIS A 1 86 ? -8.802 -8.475 2.879 1.00 97.31 86 HIS A CA 1
ATOM 639 C C . HIS A 1 86 ? -8.263 -8.061 1.503 1.00 97.31 86 HIS A C 1
ATOM 641 O O . HIS A 1 86 ? -8.996 -8.093 0.522 1.00 97.31 86 HIS A O 1
ATOM 647 N N . ASN A 1 87 ? -7.005 -7.641 1.424 1.00 97.31 87 ASN A N 1
ATOM 648 C CA . ASN A 1 87 ? -6.370 -7.347 0.149 1.00 97.31 87 ASN A CA 1
ATOM 649 C C . ASN A 1 87 ? -5.605 -8.582 -0.350 1.00 97.31 87 ASN A C 1
ATOM 651 O O . ASN A 1 87 ? -5.233 -9.442 0.448 1.00 97.31 87 ASN A O 1
ATOM 655 N N . TYR A 1 88 ? -5.387 -8.669 -1.660 1.00 97.31 88 TYR A N 1
ATOM 656 C CA . TYR A 1 88 ? -4.742 -9.804 -2.311 1.00 97.31 88 TYR A CA 1
ATOM 657 C C . TYR A 1 88 ? -3.589 -9.345 -3.198 1.00 97.31 88 TYR A C 1
ATOM 659 O O . TYR A 1 88 ? -3.771 -8.473 -4.044 1.00 97.31 88 TYR A O 1
ATOM 667 N N . ALA A 1 89 ? -2.436 -9.988 -3.055 1.00 96.62 89 ALA A N 1
ATOM 668 C CA . ALA A 1 89 ? -1.321 -9.893 -3.987 1.00 96.62 89 ALA A CA 1
ATOM 669 C C . ALA A 1 89 ? -1.025 -11.300 -4.514 1.00 96.62 89 ALA A C 1
ATOM 671 O O . ALA A 1 89 ? -1.055 -12.252 -3.735 1.00 96.62 89 ALA A O 1
ATOM 672 N N . GLY A 1 90 ? -0.744 -11.446 -5.809 1.00 95.62 90 GLY A N 1
ATOM 673 C CA . GLY A 1 90 ? -0.407 -12.752 -6.385 1.00 95.62 90 GLY A CA 1
ATOM 674 C C . GLY A 1 90 ? 0.929 -13.318 -5.895 1.00 95.62 90 GLY A C 1
ATOM 675 O O . GLY A 1 90 ? 1.140 -14.528 -5.979 1.00 95.62 90 GLY A O 1
ATOM 676 N N . ASN A 1 91 ? 1.813 -12.466 -5.367 1.00 92.94 91 ASN A N 1
ATOM 677 C CA . ASN A 1 91 ? 3.161 -12.845 -4.960 1.00 92.94 91 ASN A CA 1
ATOM 678 C C . ASN A 1 91 ? 3.501 -12.408 -3.526 1.00 92.94 91 ASN A C 1
ATOM 680 O O . ASN A 1 91 ? 3.651 -13.255 -2.648 1.00 92.94 91 ASN A O 1
ATOM 684 N N . MET A 1 92 ? 3.621 -11.100 -3.254 1.00 90.19 92 MET A N 1
ATOM 685 C CA . MET A 1 92 ? 4.090 -10.598 -1.950 1.00 90.19 92 MET A CA 1
ATOM 686 C C . MET A 1 92 ? 3.278 -9.416 -1.426 1.00 90.19 92 MET A C 1
ATOM 688 O O . MET A 1 92 ? 2.805 -8.571 -2.178 1.00 90.19 92 MET A O 1
ATOM 692 N N . GLY A 1 93 ? 3.154 -9.329 -0.100 1.00 83.69 93 GLY A N 1
ATOM 693 C CA . GLY A 1 93 ? 2.476 -8.215 0.558 1.00 83.69 93 GLY A CA 1
ATOM 694 C C . GLY A 1 93 ? 0.986 -8.154 0.235 1.00 83.69 93 GLY A C 1
ATOM 695 O O . GLY A 1 93 ? 0.504 -7.142 -0.262 1.00 83.69 93 GLY A O 1
ATOM 696 N N . GLU A 1 94 ? 0.249 -9.232 0.526 1.00 86.38 94 GLU A N 1
ATOM 697 C CA . GLU A 1 94 ? -1.205 -9.320 0.308 1.00 86.38 94 GLU A CA 1
ATOM 698 C C . GLU A 1 94 ? -1.938 -8.063 0.797 1.00 86.38 94 GLU A C 1
ATOM 700 O O . GLU A 1 94 ? -2.674 -7.436 0.041 1.00 86.38 94 GLU A O 1
ATOM 705 N N . GLY A 1 95 ? -1.660 -7.640 2.035 1.00 84.31 95 GLY A N 1
ATOM 706 C CA . GLY A 1 95 ? -2.119 -6.372 2.600 1.00 84.31 95 GLY A CA 1
ATOM 707 C C . GLY A 1 95 ? -1.276 -5.177 2.162 1.00 84.31 95 GLY A C 1
ATOM 708 O O . GLY A 1 95 ? -1.799 -4.196 1.638 1.00 84.31 95 GLY A O 1
ATOM 709 N N . PHE A 1 96 ? 0.025 -5.255 2.420 1.00 87.69 96 PHE A N 1
ATOM 710 C CA . PHE A 1 96 ? 0.955 -4.143 2.292 1.00 87.69 96 PHE A CA 1
ATOM 711 C C . PHE A 1 96 ? 2.369 -4.647 1.984 1.00 87.69 96 PHE A C 1
ATOM 713 O O . PHE A 1 96 ? 2.772 -5.685 2.517 1.00 87.69 96 PHE A O 1
ATOM 720 N N . MET A 1 97 ? 3.121 -3.909 1.164 1.00 88.69 97 MET A N 1
ATOM 721 C CA . MET A 1 97 ? 4.534 -4.162 0.878 1.00 88.69 97 MET A CA 1
ATOM 722 C C . MET A 1 97 ? 5.361 -2.873 0.926 1.00 88.69 97 MET A C 1
ATOM 724 O O . MET A 1 97 ? 4.984 -1.876 0.317 1.00 88.69 97 MET A O 1
ATOM 728 N N . LEU A 1 98 ? 6.509 -2.943 1.606 1.00 84.06 98 LEU A N 1
ATOM 729 C CA . LEU A 1 98 ? 7.621 -1.994 1.505 1.00 84.06 98 LEU A CA 1
ATOM 730 C C . LEU A 1 98 ? 8.713 -2.655 0.665 1.00 84.06 98 LEU A C 1
ATOM 732 O O . LEU A 1 98 ? 9.150 -3.753 1.023 1.00 84.06 98 LEU A O 1
ATOM 736 N N . ALA A 1 99 ? 9.138 -2.033 -0.428 1.00 77.12 99 ALA A N 1
ATOM 737 C CA . ALA A 1 99 ? 10.180 -2.574 -1.294 1.00 77.12 99 ALA A CA 1
ATOM 738 C C . ALA A 1 99 ? 11.419 -1.678 -1.294 1.00 77.12 99 ALA A C 1
ATOM 740 O O . ALA A 1 99 ? 11.375 -0.594 -1.859 1.00 77.12 99 ALA A O 1
ATOM 741 N N . ASP A 1 100 ? 12.510 -2.174 -0.702 1.00 70.00 100 ASP A N 1
ATOM 742 C CA . ASP A 1 100 ? 13.812 -1.498 -0.681 1.00 70.00 100 ASP A CA 1
ATOM 743 C C . ASP A 1 100 ? 14.575 -1.792 -1.979 1.00 70.00 100 ASP A C 1
ATOM 745 O O . ASP A 1 100 ? 14.786 -2.961 -2.339 1.00 70.00 100 ASP A O 1
ATOM 749 N N . LYS A 1 101 ? 15.028 -0.753 -2.685 1.00 60.31 101 LYS A N 1
ATOM 750 C CA . LYS A 1 101 ? 15.977 -0.939 -3.786 1.00 60.31 101 LYS A CA 1
ATOM 751 C C . LYS A 1 101 ? 17.339 -1.312 -3.203 1.00 60.31 101 LYS A C 1
ATOM 753 O O . LYS A 1 101 ? 17.972 -0.540 -2.490 1.00 60.31 101 LYS A O 1
ATOM 758 N N . ALA A 1 102 ? 17.827 -2.508 -3.539 1.00 51.22 102 ALA A N 1
ATOM 759 C CA . ALA A 1 102 ? 19.160 -2.956 -3.145 1.00 51.22 102 ALA A CA 1
ATOM 760 C C . ALA A 1 102 ? 20.205 -1.863 -3.437 1.00 51.22 102 ALA A C 1
ATOM 762 O O . ALA A 1 102 ? 20.424 -1.510 -4.597 1.00 51.22 102 ALA A O 1
ATOM 763 N N . LYS A 1 103 ? 20.844 -1.340 -2.378 1.00 52.31 103 LYS A N 1
ATOM 764 C CA . LYS A 1 103 ? 21.902 -0.325 -2.479 1.00 52.31 103 LYS A CA 1
ATOM 765 C C . LYS A 1 103 ? 22.900 -0.726 -3.571 1.00 52.31 103 LYS A C 1
ATOM 767 O O . LYS A 1 103 ? 23.388 -1.861 -3.522 1.00 52.31 103 LYS A O 1
ATOM 772 N N . PRO A 1 104 ? 23.275 0.162 -4.513 1.00 50.53 104 PRO A N 1
ATOM 773 C CA . PRO A 1 104 ? 24.393 -0.133 -5.395 1.00 50.53 104 PRO A CA 1
ATOM 774 C C . PRO A 1 104 ? 25.617 -0.423 -4.521 1.00 50.53 104 PRO A C 1
ATOM 776 O O . PRO A 1 104 ? 25.914 0.317 -3.578 1.00 50.53 104 PRO A O 1
ATOM 779 N N . ALA A 1 105 ? 26.290 -1.544 -4.790 1.00 43.88 105 ALA A N 1
ATOM 780 C CA . ALA A 1 105 ? 27.506 -1.909 -4.081 1.00 43.88 105 ALA A CA 1
ATOM 781 C C . ALA A 1 105 ? 28.484 -0.727 -4.156 1.00 43.88 105 ALA A C 1
ATOM 783 O O . ALA A 1 105 ? 28.848 -0.295 -5.248 1.00 43.88 105 ALA A O 1
ATOM 784 N N . ARG A 1 106 ? 28.880 -0.180 -2.999 1.00 44.53 106 ARG A N 1
ATOM 785 C CA . ARG A 1 106 ? 29.966 0.805 -2.939 1.00 44.53 106 ARG A CA 1
ATOM 786 C C . ARG A 1 106 ? 31.221 0.144 -3.515 1.00 44.53 106 ARG A C 1
ATOM 788 O O . ARG A 1 106 ? 31.737 -0.787 -2.900 1.00 44.53 106 ARG A O 1
ATOM 795 N N . THR A 1 107 ? 31.666 0.607 -4.680 1.00 54.59 107 THR A N 1
ATOM 796 C CA . THR A 1 107 ? 33.024 0.374 -5.196 1.00 54.59 107 THR A CA 1
ATOM 797 C C . THR A 1 107 ? 34.026 1.237 -4.454 1.00 54.59 107 THR A C 1
ATOM 799 O O . THR A 1 107 ? 33.677 2.416 -4.204 1.00 54.59 107 THR A O 1
#

Foldseek 3Di:
DEQQAEEDEADDEAELEEQEQGQDAAYAQRGEYEDPDPHQAYHYYNYEQANGEYAAYAQRYEYEDQPPDPPDPDDSYDHPNYHQDHGQYNHYNSRGDYHYDDPDPDD

Secondary structure (DSSP, 8-state):
---SSEE--SEEEEES-EEES-EESSB-SSEEE--S-TT-EEEEES-EEES-EESSB-SSEEEEE------SSS-SEEEES-EEES-EESSB-SSEEEEEPPPPP--

Sequence (107 aa):
MTGGGIYSIGYMELSYSQILSNTAQVDGGGLQTGTDSDIDSTIIHHTTIAYNRAEDRGGGLYHDNDTVFSCLSTPDFEIKNSTVSHNYAGNMGEGFMLADKAKPART